Protein AF-A0A3M1IGZ8-F1 (afdb_monomer_lite)

Radius of gyration: 22.6 Å; chains: 1; bounding box: 46×27×77 Å

Foldseek 3Di:
DDDPDDDPVVVVVVVVVVPDDPDDPDVPVPPDDDDDDDDDDDDDPDQDPVNQVVVQVVVQVLQVLLQVLLCVQLVHRGHDHDDGDDDDDPVCVVVVADPQWDWAWDPDPPDTDIDTGDNVRLQCSLCSNVVHNDRDPHDDPSSNVSVNVSVVSSVVSD

Secondary structure (DSSP, 8-state):
-------HHHHHHHHHHTSS--S---TTTTSS----PPPPP-S--S--HHHHHHHHHHHHHHHHHHHHHHHHHHTS-------------GGGHHHHSPTT-EEEEE--TTS-EEEEE-HHHHHHHHHHHTT-SS--SS--HHHHHHHHHHHHHHHHH-

Sequence (158 aa):
MGDGSLSQEEIDALLMGTGDAGGGADPLAGMGGAAPASAPSGGSSGLSPSQKDVLTESFTEALQIAANAAGSVLGKTVTMSMAEVVETPAANIPSEIIAGSALIQLNMGSQPSFLVIPAELALSMAASMMGSDTPPPILDEAHASTLGELANTIVSSL

pLDDT: mean 75.45, std 16.55, range [35.91, 90.25]

Structure (mmCIF, N/CA/C/O backbone):
data_AF-A0A3M1IGZ8-F1
#
_entry.id   AF-A0A3M1IGZ8-F1
#
loop_
_atom_site.group_PDB
_atom_site.id
_atom_site.type_symbol
_atom_site.label_atom_id
_atom_site.label_alt_id
_atom_site.label_comp_id
_atom_site.label_asym_id
_atom_site.label_entity_id
_atom_site.label_seq_id
_atom_site.pdbx_PDB_ins_code
_atom_site.Cartn_x
_atom_site.Cartn_y
_atom_site.Cartn_z
_atom_site.occupancy
_atom_site.B_iso_or_equiv
_atom_site.auth_seq_id
_atom_site.auth_comp_id
_atom_site.auth_asym_id
_atom_site.auth_atom_id
_atom_site.pdbx_PDB_model_num
ATOM 1 N N . MET A 1 1 ? 13.044 9.675 59.428 1.00 50.03 1 MET A N 1
ATOM 2 C CA . MET A 1 1 ? 13.980 9.744 58.290 1.00 50.03 1 MET A CA 1
ATOM 3 C C . MET A 1 1 ? 14.504 8.332 58.109 1.00 50.03 1 MET A C 1
ATOM 5 O O . MET A 1 1 ? 15.404 7.941 58.835 1.00 50.03 1 MET A O 1
ATOM 9 N N . GLY A 1 2 ? 13.789 7.526 57.319 1.00 48.84 2 GLY A N 1
ATOM 10 C CA . GLY A 1 2 ? 14.180 6.148 57.023 1.00 48.84 2 GLY A CA 1
ATOM 11 C C . GLY A 1 2 ? 15.231 6.180 55.926 1.00 48.84 2 GLY A C 1
ATOM 12 O O . GLY A 1 2 ? 15.006 6.804 54.893 1.00 48.84 2 GLY A O 1
ATOM 13 N N . ASP A 1 3 ? 16.382 5.605 56.232 1.00 53.06 3 ASP A N 1
ATOM 14 C CA . ASP A 1 3 ? 17.568 5.507 55.393 1.00 53.06 3 ASP A CA 1
ATOM 15 C C . ASP A 1 3 ? 17.223 4.801 54.068 1.00 53.06 3 ASP A C 1
ATOM 17 O O . ASP A 1 3 ? 16.784 3.653 54.062 1.00 53.06 3 ASP A O 1
ATOM 21 N N . GLY A 1 4 ? 17.329 5.530 52.955 1.00 59.56 4 GLY A N 1
ATOM 22 C CA . GLY A 1 4 ? 17.012 5.070 51.601 1.00 59.56 4 GLY A CA 1
ATOM 23 C C . GLY A 1 4 ? 18.160 4.293 50.965 1.00 59.56 4 GLY A C 1
ATOM 24 O O . GLY A 1 4 ? 18.580 4.616 49.856 1.00 59.56 4 GLY A O 1
ATOM 25 N N . SER A 1 5 ? 18.689 3.305 51.676 1.00 59.28 5 SER A N 1
ATOM 26 C CA . SER A 1 5 ? 19.698 2.397 51.141 1.00 59.28 5 SER A CA 1
ATOM 27 C C . SER A 1 5 ? 18.990 1.266 50.399 1.00 59.28 5 SER A C 1
ATOM 29 O O . SER A 1 5 ? 18.469 0.345 51.023 1.00 59.28 5 SER A O 1
ATOM 31 N N . LEU A 1 6 ? 18.934 1.369 49.068 1.00 61.31 6 LEU A N 1
ATOM 32 C CA . LEU A 1 6 ? 18.548 0.256 48.197 1.00 61.31 6 LEU A CA 1
ATOM 33 C C . LEU A 1 6 ? 19.370 -0.981 48.577 1.00 61.31 6 LEU A C 1
ATOM 35 O O . LEU A 1 6 ? 20.587 -0.892 48.778 1.00 61.31 6 LEU A O 1
ATOM 39 N N . SER A 1 7 ? 18.695 -2.116 48.710 1.00 68.31 7 SER A N 1
ATOM 40 C CA . SER A 1 7 ? 19.341 -3.389 49.025 1.00 68.31 7 SER A CA 1
ATOM 41 C C . SER A 1 7 ? 20.245 -3.822 47.866 1.00 68.31 7 SER A C 1
ATOM 43 O O . SER A 1 7 ? 20.013 -3.475 46.709 1.00 68.31 7 SER A O 1
ATOM 45 N N . GLN A 1 8 ? 21.331 -4.540 48.162 1.00 65.38 8 GLN A N 1
ATOM 46 C CA . GLN A 1 8 ? 22.321 -4.918 47.146 1.00 65.38 8 GLN A CA 1
ATOM 47 C C . GLN A 1 8 ? 21.701 -5.791 46.042 1.00 65.38 8 GLN A C 1
ATOM 49 O O . GLN A 1 8 ? 22.107 -5.683 44.887 1.00 65.38 8 GLN A O 1
ATOM 54 N N . GLU A 1 9 ? 20.648 -6.552 46.364 1.00 67.31 9 GLU A N 1
ATOM 55 C CA . GLU A 1 9 ? 19.844 -7.270 45.373 1.00 67.31 9 GLU A CA 1
ATOM 56 C C . GLU A 1 9 ? 19.111 -6.342 44.382 1.00 67.31 9 GLU A C 1
ATOM 58 O O . GLU A 1 9 ? 18.960 -6.695 43.213 1.00 67.31 9 GLU A O 1
ATOM 63 N N . GLU A 1 10 ? 18.687 -5.143 44.798 1.00 66.00 10 GLU A N 1
ATOM 64 C CA . GLU A 1 10 ? 18.044 -4.162 43.907 1.00 66.00 10 GLU A CA 1
ATOM 65 C C . GLU A 1 10 ? 19.056 -3.493 42.966 1.00 66.00 10 GLU A C 1
ATOM 67 O O . GLU A 1 10 ? 18.735 -3.194 41.816 1.00 66.00 10 GLU A O 1
ATOM 72 N N . ILE A 1 11 ? 20.295 -3.293 43.425 1.00 65.69 11 ILE A N 1
ATOM 73 C CA . ILE A 1 11 ? 21.379 -2.739 42.600 1.00 65.69 11 ILE A CA 1
ATOM 74 C C . ILE A 1 11 ? 21.807 -3.756 41.534 1.00 65.69 11 ILE A C 1
ATOM 76 O O . ILE A 1 11 ? 21.951 -3.387 40.366 1.00 65.69 11 ILE A O 1
ATOM 80 N N . ASP A 1 12 ? 21.937 -5.033 41.904 1.00 67.69 12 ASP A N 1
ATOM 81 C CA . ASP A 1 12 ? 22.265 -6.102 40.955 1.00 67.69 12 ASP A CA 1
ATOM 82 C C . ASP A 1 12 ? 21.151 -6.309 39.917 1.00 67.69 12 ASP A C 1
ATOM 84 O O . ASP A 1 12 ? 21.441 -6.523 38.738 1.00 67.69 12 ASP A O 1
ATOM 88 N N . ALA A 1 13 ? 19.879 -6.157 40.305 1.00 68.69 13 ALA A N 1
ATOM 89 C CA . ALA A 1 13 ? 18.751 -6.224 39.374 1.00 68.69 13 ALA A CA 1
ATOM 90 C C . ALA A 1 13 ? 18.756 -5.074 38.349 1.00 68.69 13 ALA A C 1
ATOM 92 O O . ALA A 1 13 ? 18.447 -5.288 37.174 1.00 68.69 13 ALA A O 1
ATOM 93 N N . LEU A 1 14 ? 19.153 -3.864 38.758 1.00 63.19 14 LEU A N 1
ATOM 94 C CA . LEU A 1 14 ? 19.316 -2.727 37.844 1.00 63.19 14 LEU A CA 1
ATOM 95 C C . LEU A 1 14 ? 20.530 -2.897 36.916 1.00 63.19 14 LEU A C 1
ATOM 97 O O . LEU A 1 14 ? 20.475 -2.491 35.752 1.00 63.19 14 LEU A O 1
ATOM 101 N N . LEU A 1 15 ? 21.606 -3.522 37.400 1.00 59.84 15 LEU A N 1
ATOM 102 C CA . LEU A 1 15 ? 22.815 -3.764 36.611 1.00 59.84 15 LEU A CA 1
ATOM 103 C C . LEU A 1 15 ? 22.630 -4.918 35.609 1.00 59.84 15 LEU A C 1
ATOM 105 O O . LEU A 1 15 ? 23.116 -4.833 34.484 1.00 59.84 15 LEU A O 1
ATOM 109 N N . MET A 1 16 ? 21.859 -5.951 35.966 1.00 58.09 16 MET A N 1
ATOM 110 C CA . MET A 1 16 ? 21.456 -7.014 35.034 1.00 58.09 16 MET A CA 1
ATOM 111 C C . MET A 1 16 ? 20.393 -6.546 34.029 1.00 58.09 16 MET A C 1
ATOM 113 O O . MET A 1 16 ? 20.439 -6.955 32.874 1.00 58.09 16 MET A O 1
ATOM 117 N N . GLY A 1 17 ? 19.475 -5.652 34.419 1.00 51.41 17 GLY A N 1
ATOM 118 C CA . GLY A 1 17 ? 18.460 -5.089 33.514 1.00 51.41 17 GLY A CA 1
ATOM 119 C C . GLY A 1 17 ? 18.999 -4.085 32.486 1.00 51.41 17 GLY A C 1
ATOM 120 O O . GLY A 1 17 ? 18.305 -3.759 31.527 1.00 51.41 17 GLY A O 1
ATOM 121 N N . THR A 1 18 ? 20.229 -3.599 32.661 1.00 52.84 18 THR A N 1
ATOM 122 C CA . THR A 1 18 ? 20.896 -2.670 31.729 1.00 52.84 18 THR A CA 1
ATOM 123 C C . THR A 1 18 ? 22.047 -3.318 30.956 1.00 52.84 18 THR A C 1
ATOM 125 O O . THR A 1 18 ? 22.677 -2.666 30.124 1.00 52.84 18 THR A O 1
ATOM 128 N N . GLY A 1 19 ? 22.306 -4.604 31.205 1.00 50.31 19 GLY A N 1
ATOM 129 C CA . GLY A 1 19 ? 23.496 -5.313 30.755 1.00 50.31 19 GLY A CA 1
ATOM 130 C C . GLY A 1 19 ? 23.270 -6.407 29.713 1.00 50.31 19 GLY A C 1
ATOM 131 O O . GLY A 1 19 ? 23.977 -7.399 29.797 1.00 50.31 19 GLY A O 1
ATOM 132 N N . ASP A 1 20 ? 22.335 -6.273 28.761 1.00 49.06 20 ASP A N 1
ATOM 133 C CA . ASP A 1 20 ? 22.383 -7.050 27.503 1.00 49.06 20 ASP A CA 1
ATOM 134 C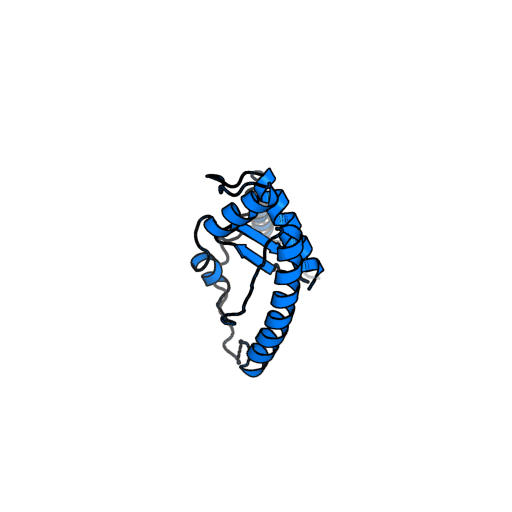 C . ASP A 1 20 ? 21.513 -6.439 26.386 1.00 49.06 20 ASP A C 1
ATOM 136 O O . ASP A 1 20 ? 20.340 -6.766 26.243 1.00 49.06 20 ASP A O 1
ATOM 140 N N . ALA A 1 21 ? 22.083 -5.520 25.601 1.00 44.44 21 ALA A N 1
ATOM 141 C CA . ALA A 1 21 ? 21.664 -5.250 24.215 1.00 44.44 21 ALA A CA 1
ATOM 142 C C . ALA A 1 21 ? 22.716 -4.380 23.501 1.00 44.44 21 ALA A C 1
ATOM 144 O O . ALA A 1 21 ? 22.429 -3.326 22.932 1.00 44.44 21 ALA A O 1
ATOM 145 N N . GLY A 1 22 ? 23.980 -4.801 23.570 1.00 38.31 22 GLY A N 1
ATOM 146 C CA . GLY A 1 22 ? 25.027 -4.290 22.698 1.00 38.31 22 GLY A CA 1
ATOM 147 C C . GLY A 1 22 ? 25.127 -5.148 21.439 1.00 38.31 22 GLY A C 1
ATOM 148 O O . GLY A 1 22 ? 25.705 -6.224 21.494 1.00 38.31 22 GLY A O 1
ATOM 149 N N . GLY A 1 23 ? 24.647 -4.625 20.306 1.00 37.88 23 GLY A N 1
ATOM 150 C CA . GLY A 1 23 ? 25.117 -5.014 18.971 1.00 37.88 23 GLY A CA 1
ATOM 151 C C . GLY A 1 23 ? 24.166 -5.873 18.132 1.00 37.88 23 GLY A C 1
ATOM 152 O O . GLY A 1 23 ? 24.047 -7.071 18.343 1.00 37.88 23 GLY A O 1
ATOM 153 N N . GLY A 1 24 ? 23.589 -5.256 17.096 1.00 35.91 24 GLY A N 1
ATOM 154 C CA . GLY A 1 24 ? 22.877 -5.939 16.012 1.00 35.91 24 GLY A CA 1
ATOM 155 C C . GLY A 1 24 ? 21.591 -5.212 15.641 1.00 35.91 24 GLY A C 1
ATOM 156 O O . GLY A 1 24 ? 20.550 -5.443 16.244 1.00 35.91 24 GLY A O 1
ATOM 157 N N . ALA A 1 25 ? 21.667 -4.290 14.682 1.00 46.72 25 ALA A N 1
ATOM 158 C CA . ALA A 1 25 ? 20.499 -3.606 14.146 1.00 46.72 25 ALA A CA 1
ATOM 159 C C . ALA A 1 25 ? 19.684 -4.569 13.266 1.00 46.72 25 ALA A C 1
ATOM 161 O O . ALA A 1 25 ? 19.919 -4.659 12.066 1.00 46.72 25 ALA A O 1
ATOM 162 N N . AS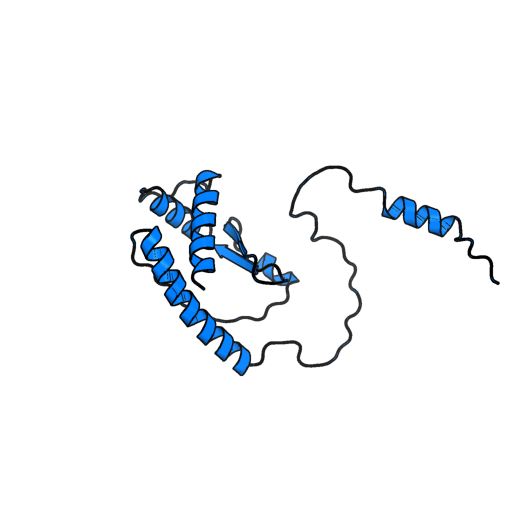P A 1 26 ? 18.724 -5.256 13.882 1.00 42.69 26 ASP A N 1
ATOM 163 C CA . ASP A 1 26 ? 17.620 -5.947 13.216 1.00 42.69 26 ASP A CA 1
ATOM 164 C C . ASP A 1 26 ? 16.305 -5.274 13.656 1.00 42.69 26 ASP A C 1
ATOM 166 O O . ASP A 1 26 ? 15.908 -5.401 14.818 1.00 42.69 26 ASP A O 1
ATOM 170 N N . PRO A 1 27 ? 15.597 -4.541 12.775 1.00 44.16 27 PRO A N 1
ATOM 171 C CA . PRO A 1 27 ? 14.405 -3.769 13.146 1.00 44.16 27 PRO A CA 1
ATOM 172 C C . PRO A 1 27 ? 13.180 -4.633 13.514 1.00 44.16 27 PRO A C 1
ATOM 174 O O . PRO A 1 27 ? 12.130 -4.091 13.848 1.00 44.16 27 PRO A O 1
ATOM 177 N N . LEU A 1 28 ? 13.301 -5.965 13.480 1.00 47.38 28 LEU A N 1
ATOM 178 C CA . LEU A 1 28 ? 12.222 -6.917 13.768 1.00 47.38 28 LEU A CA 1
ATOM 179 C C . LEU A 1 28 ? 12.338 -7.608 15.141 1.00 47.38 28 LEU A C 1
ATOM 181 O O . LEU A 1 28 ? 11.413 -8.305 15.557 1.00 47.38 28 LEU A O 1
ATOM 185 N N . ALA A 1 29 ? 13.442 -7.414 15.870 1.00 46.12 29 ALA A N 1
ATOM 186 C CA . ALA A 1 29 ? 13.705 -8.100 17.141 1.00 46.12 29 ALA A CA 1
ATOM 187 C C . ALA A 1 29 ? 12.964 -7.500 18.360 1.00 46.12 29 ALA A C 1
ATOM 189 O O . ALA A 1 29 ? 13.017 -8.058 19.452 1.00 46.12 29 ALA A O 1
ATOM 190 N N . GLY A 1 30 ? 12.237 -6.390 18.193 1.00 40.66 30 GLY A N 1
ATOM 191 C CA . GLY A 1 30 ? 11.493 -5.721 19.272 1.00 40.66 30 GLY A CA 1
ATOM 192 C C . GLY A 1 30 ? 10.119 -6.320 19.608 1.00 40.66 30 GLY A C 1
ATOM 193 O O . GLY A 1 30 ? 9.433 -5.794 20.480 1.00 40.66 30 GLY A O 1
ATOM 194 N N . MET A 1 31 ? 9.688 -7.393 18.932 1.00 46.12 31 MET A N 1
ATOM 195 C CA . MET A 1 31 ? 8.329 -7.948 19.053 1.00 46.12 31 MET A CA 1
ATOM 196 C C . MET A 1 31 ? 8.287 -9.327 19.733 1.00 46.12 31 MET A C 1
ATOM 198 O O . MET A 1 31 ? 7.536 -10.212 19.331 1.00 46.12 31 MET A O 1
ATOM 202 N N . GLY A 1 32 ? 9.100 -9.536 20.769 1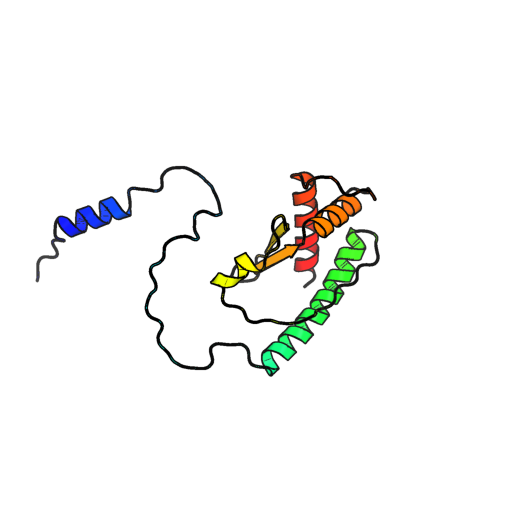.00 46.50 32 GLY A N 1
ATOM 203 C CA . GLY A 1 32 ? 9.121 -10.799 21.505 1.00 46.50 32 GLY A CA 1
ATOM 204 C C . GLY A 1 32 ? 9.493 -10.614 22.967 1.00 46.50 32 GLY A C 1
ATOM 205 O O . GLY A 1 32 ? 10.670 -10.532 23.290 1.00 46.50 32 GLY A O 1
ATOM 206 N N . GLY A 1 33 ? 8.491 -10.605 23.851 1.00 45.50 33 GLY A N 1
ATOM 207 C CA . GLY A 1 33 ? 8.714 -10.805 25.287 1.00 45.50 33 GLY A CA 1
ATOM 208 C C . GLY A 1 33 ? 8.104 -9.760 26.217 1.00 45.50 33 GLY A C 1
ATOM 209 O O . GLY A 1 33 ? 8.806 -9.214 27.057 1.00 45.50 33 GLY A O 1
ATOM 210 N N . ALA A 1 34 ? 6.793 -9.526 26.137 1.00 43.09 34 ALA A N 1
ATOM 211 C CA . ALA A 1 34 ? 6.043 -8.982 27.268 1.00 43.09 34 ALA A CA 1
ATOM 212 C C . ALA A 1 34 ? 5.097 -10.072 27.788 1.00 43.09 34 ALA A C 1
ATOM 214 O O . ALA A 1 34 ? 4.225 -10.551 27.064 1.00 43.09 34 ALA A O 1
ATOM 215 N N . ALA A 1 35 ? 5.313 -10.503 29.032 1.00 40.72 35 ALA A N 1
ATOM 216 C CA . ALA A 1 35 ? 4.421 -11.411 29.747 1.00 40.72 35 ALA A CA 1
ATOM 217 C C . ALA A 1 35 ? 2.980 -10.850 29.775 1.00 40.72 35 ALA A C 1
ATOM 219 O O . ALA A 1 35 ? 2.813 -9.628 29.814 1.00 40.72 35 ALA A O 1
ATOM 220 N N . PRO A 1 36 ? 1.932 -11.699 29.771 1.00 40.72 36 PRO A N 1
ATOM 221 C CA . PRO A 1 36 ? 0.553 -11.232 29.697 1.00 40.72 36 PRO A CA 1
ATOM 222 C C . PRO A 1 36 ? 0.184 -10.493 30.988 1.00 40.72 36 PRO A C 1
ATOM 224 O O . PRO A 1 36 ? -0.059 -11.106 32.026 1.00 40.72 36 PRO A O 1
ATOM 227 N N . ALA A 1 37 ? 0.145 -9.163 30.931 1.00 42.12 37 ALA A N 1
ATOM 228 C CA . ALA A 1 37 ? -0.471 -8.355 31.970 1.00 42.12 37 ALA A CA 1
ATOM 229 C C . ALA A 1 37 ? -1.993 -8.542 31.882 1.00 42.12 37 ALA A C 1
ATOM 231 O O . ALA A 1 37 ? -2.610 -8.258 30.855 1.00 42.12 37 ALA A O 1
ATOM 232 N N . SER A 1 38 ? -2.584 -9.066 32.955 1.00 43.03 38 SER A N 1
ATOM 233 C CA . SER A 1 38 ? -4.021 -9.294 33.111 1.00 43.03 38 SER A CA 1
ATOM 234 C C . SER A 1 38 ? -4.843 -8.061 32.717 1.00 43.03 38 SER A C 1
ATOM 236 O O . SER A 1 38 ? -4.714 -6.996 33.319 1.00 43.03 38 SER A O 1
ATOM 238 N N . ALA A 1 39 ? -5.704 -8.223 31.713 1.00 40.75 39 ALA A N 1
ATOM 239 C CA . ALA A 1 39 ? -6.598 -7.186 31.214 1.00 40.75 39 ALA A CA 1
ATOM 240 C C . ALA A 1 39 ? -7.697 -6.834 32.240 1.00 40.75 39 ALA A C 1
ATOM 242 O O . ALA A 1 39 ? -8.325 -7.747 32.787 1.00 40.75 39 ALA A O 1
ATOM 243 N N . PRO A 1 40 ? -8.016 -5.546 32.467 1.00 44.19 40 PRO A N 1
ATOM 244 C CA . PRO A 1 40 ? -9.272 -5.179 33.098 1.00 44.19 40 PRO A CA 1
ATOM 245 C C . PRO A 1 40 ? -10.410 -5.333 32.080 1.00 44.19 40 PRO A C 1
ATOM 247 O O . PRO A 1 40 ? -10.455 -4.677 31.042 1.00 44.19 40 PRO A O 1
ATOM 250 N N . SER A 1 41 ? -11.347 -6.225 32.388 1.00 58.19 41 SER A N 1
ATOM 251 C CA . SER A 1 41 ? -12.617 -6.374 31.684 1.00 58.19 41 SER A CA 1
ATOM 252 C C . SER A 1 41 ? -13.510 -5.149 31.919 1.00 58.19 41 SER A C 1
ATOM 254 O O . SER A 1 41 ? -13.948 -4.926 33.050 1.00 58.19 41 SER A O 1
ATOM 256 N N . GLY A 1 42 ? -13.831 -4.391 30.865 1.00 38.34 42 GLY A N 1
ATOM 257 C CA . GLY A 1 42 ? -14.855 -3.344 30.929 1.00 38.34 42 GLY A CA 1
ATOM 258 C C . GLY A 1 42 ? -14.967 -2.469 29.676 1.00 38.34 42 GLY A C 1
ATOM 259 O O . GLY A 1 42 ? -14.166 -1.564 29.497 1.00 38.34 42 GLY A O 1
ATOM 260 N N . GLY A 1 43 ? -16.023 -2.686 28.880 1.00 42.53 43 GLY A N 1
ATOM 261 C CA . GLY A 1 43 ? -16.617 -1.670 27.996 1.00 42.53 43 GLY A CA 1
ATOM 262 C C . GLY A 1 43 ? -16.087 -1.596 26.556 1.00 42.53 43 GLY A C 1
ATOM 263 O O . GLY A 1 43 ? -14.999 -1.096 26.324 1.00 42.53 43 GLY A O 1
ATOM 264 N N . SER A 1 44 ? -16.898 -2.062 25.597 1.00 56.66 44 SER A N 1
ATOM 265 C CA . SER A 1 44 ? -16.952 -1.643 24.176 1.00 56.66 44 SER A CA 1
ATOM 266 C C . SER A 1 44 ? -15.660 -1.144 23.498 1.00 56.66 44 SER A C 1
ATOM 268 O O . SER A 1 44 ? -15.657 -0.074 22.891 1.00 56.66 44 SER A O 1
ATOM 270 N N . SER A 1 45 ? -14.565 -1.895 23.573 1.00 63.84 45 SER A N 1
ATOM 271 C CA . SER A 1 45 ? -13.293 -1.496 22.960 1.00 63.84 45 SER A CA 1
ATOM 272 C C . SER A 1 45 ? -13.269 -1.846 21.470 1.00 63.84 45 SER A C 1
ATOM 274 O O . SER A 1 45 ? -12.497 -2.711 21.074 1.00 63.84 45 SER A O 1
ATOM 276 N N . GLY A 1 46 ? -14.143 -1.218 20.680 1.00 71.31 46 GLY A N 1
ATOM 277 C CA . GLY A 1 46 ? -14.090 -1.301 19.224 1.00 71.31 46 GLY A CA 1
ATOM 278 C C . GLY A 1 46 ? -14.895 -0.231 18.497 1.00 71.31 46 GLY A C 1
ATOM 279 O O . GLY A 1 46 ? -15.730 0.450 19.099 1.00 71.31 46 GLY A O 1
ATOM 280 N N . LEU A 1 47 ? -14.610 -0.057 17.206 1.00 81.56 47 LEU A N 1
ATOM 281 C CA . LEU A 1 47 ? -15.233 0.958 16.354 1.00 81.56 47 LEU A CA 1
ATOM 282 C C . LEU A 1 47 ? -16.737 0.687 16.219 1.00 81.56 47 LEU A C 1
ATOM 284 O O . LEU A 1 47 ? -17.153 -0.409 15.826 1.00 81.56 47 LEU A O 1
ATOM 288 N N . SER A 1 48 ? -17.567 1.697 16.493 1.00 88.69 48 SER A N 1
ATOM 289 C CA . SER A 1 48 ? -19.010 1.605 16.258 1.00 88.69 48 SER A CA 1
ATOM 290 C C . SER A 1 48 ? -19.316 1.493 14.755 1.00 88.69 48 SER A C 1
ATOM 292 O O . SER A 1 48 ? -18.524 1.962 13.937 1.00 88.69 48 SER A O 1
ATOM 294 N N . PRO A 1 49 ? -20.478 0.941 14.351 1.00 86.81 49 PRO A N 1
ATOM 295 C CA . PRO A 1 49 ? -20.860 0.877 12.936 1.00 86.81 49 PRO A CA 1
ATOM 296 C C . PRO A 1 49 ? -20.802 2.247 12.252 1.00 86.81 49 PRO A C 1
ATOM 298 O O . PRO A 1 49 ? -20.172 2.392 11.216 1.00 86.81 49 PRO A O 1
ATOM 301 N N . SER A 1 50 ? -21.320 3.283 12.917 1.00 87.94 50 SER A N 1
ATOM 302 C CA . SER A 1 50 ? -21.251 4.663 12.428 1.00 87.94 50 SER A CA 1
ATOM 303 C C . SER A 1 50 ? -19.822 5.194 12.274 1.00 87.94 50 SER A C 1
ATOM 305 O O . SER A 1 50 ? -19.558 5.971 11.365 1.00 87.94 50 SER A O 1
ATOM 307 N N . GLN A 1 51 ? -18.885 4.795 13.140 1.00 88.62 51 GLN A N 1
ATOM 308 C CA . GLN A 1 51 ? -17.475 5.166 12.993 1.00 88.62 51 GLN A CA 1
ATOM 309 C C . GLN A 1 51 ? -16.840 4.446 11.805 1.00 88.62 51 GLN A C 1
ATOM 311 O O . GLN A 1 51 ? -16.070 5.060 11.073 1.00 88.62 51 GLN A O 1
ATOM 316 N N . LYS A 1 52 ? -17.181 3.172 11.583 1.00 87.75 52 LYS A N 1
ATOM 317 C CA . LYS A 1 52 ? -16.730 2.425 10.402 1.00 87.75 52 LYS A CA 1
ATOM 318 C C . LYS A 1 52 ? -17.276 3.029 9.111 1.00 87.75 52 LYS A C 1
ATOM 320 O O . LYS A 1 52 ? -16.521 3.120 8.150 1.00 87.75 52 LYS A O 1
ATOM 325 N N . ASP A 1 53 ? -18.523 3.493 9.106 1.00 88.25 53 ASP A N 1
ATOM 326 C CA . ASP A 1 53 ? -19.127 4.162 7.948 1.00 88.25 53 ASP A CA 1
ATOM 327 C C . ASP A 1 53 ? -18.386 5.466 7.618 1.00 88.25 53 ASP A C 1
ATOM 329 O O . ASP A 1 53 ? -17.944 5.651 6.487 1.00 88.25 53 ASP A O 1
ATOM 333 N N . VAL A 1 54 ? -18.150 6.319 8.623 1.00 89.56 54 VAL A N 1
ATOM 334 C CA . VAL A 1 54 ? -17.391 7.573 8.451 1.00 89.56 54 VAL A CA 1
ATOM 335 C C . VAL A 1 54 ? -15.960 7.303 7.982 1.00 89.56 54 VAL A C 1
ATOM 337 O O . VAL A 1 54 ? -15.459 7.998 7.098 1.00 89.56 54 VAL A O 1
ATOM 340 N N . LEU A 1 55 ? -15.293 6.290 8.545 1.00 86.94 55 LEU A N 1
ATOM 341 C CA . LEU A 1 55 ? -13.960 5.883 8.096 1.00 86.94 55 LEU A CA 1
ATOM 342 C C . LEU A 1 55 ? -13.994 5.393 6.650 1.00 86.94 55 LEU A C 1
ATOM 344 O O . LEU A 1 55 ? -13.141 5.787 5.866 1.00 86.94 55 LEU A O 1
ATOM 348 N N . THR A 1 56 ? -14.982 4.580 6.284 1.00 87.94 56 THR A N 1
ATOM 349 C CA . THR A 1 56 ? -15.120 4.042 4.926 1.00 87.94 56 THR A CA 1
ATOM 350 C C . THR A 1 56 ? -15.344 5.158 3.912 1.00 87.94 56 THR A C 1
ATOM 352 O O . THR A 1 56 ? -14.691 5.161 2.871 1.00 87.94 56 THR A O 1
ATOM 355 N N . GLU A 1 57 ? -16.211 6.126 4.214 1.00 88.75 57 GLU A N 1
ATOM 356 C CA . GLU A 1 57 ? -16.456 7.293 3.358 1.00 88.75 57 GLU A CA 1
ATOM 357 C C . GLU A 1 57 ? -15.184 8.139 3.204 1.00 88.75 57 GLU A C 1
ATOM 359 O O . GLU A 1 57 ? -14.718 8.347 2.083 1.00 88.75 57 GLU A O 1
ATOM 364 N N . SER A 1 58 ? -14.544 8.496 4.323 1.00 87.12 58 SER A N 1
ATOM 365 C CA . SER A 1 58 ? -13.305 9.291 4.329 1.00 87.12 58 SER A CA 1
ATOM 366 C C . SER A 1 58 ? -12.177 8.601 3.555 1.00 87.12 58 SER A C 1
ATOM 368 O O . SER A 1 58 ? -11.479 9.223 2.755 1.00 87.12 58 SER A O 1
ATOM 370 N N . PHE A 1 59 ? -12.002 7.292 3.755 1.00 86.56 59 PHE A N 1
ATOM 371 C CA . PHE A 1 59 ? -10.994 6.526 3.033 1.00 86.56 59 PHE A CA 1
ATOM 372 C C . PHE A 1 59 ? -11.345 6.338 1.558 1.00 86.56 59 PHE A C 1
ATOM 374 O O . PHE A 1 59 ? -10.439 6.278 0.736 1.00 86.56 59 PHE A O 1
ATOM 381 N N . THR A 1 60 ? -12.622 6.233 1.194 1.00 88.25 60 THR A N 1
ATOM 382 C CA . THR A 1 60 ? -13.022 6.103 -0.215 1.00 88.25 60 THR A CA 1
ATOM 383 C C . THR A 1 60 ? -12.674 7.369 -0.993 1.00 88.25 60 THR A C 1
ATOM 385 O O . THR A 1 60 ? -12.110 7.280 -2.085 1.00 88.25 60 THR A O 1
ATOM 388 N N . GLU A 1 61 ? -12.931 8.544 -0.415 1.00 87.94 61 GLU A N 1
ATOM 389 C CA . GLU A 1 61 ? -12.508 9.823 -0.996 1.00 87.94 61 GLU A CA 1
ATOM 390 C C . GLU A 1 61 ? -10.980 9.914 -1.099 1.00 87.94 61 GLU A C 1
ATOM 392 O O . GLU A 1 61 ? -10.446 10.213 -2.172 1.00 87.94 61 GLU A O 1
ATOM 397 N N . ALA A 1 62 ? -10.275 9.563 -0.020 1.00 85.62 62 ALA A N 1
ATOM 398 C CA . ALA A 1 62 ? -8.818 9.508 0.008 1.00 85.62 62 ALA A CA 1
ATOM 399 C C . ALA A 1 62 ? -8.258 8.582 -1.089 1.00 85.62 62 ALA A C 1
ATOM 401 O O . ALA A 1 62 ? -7.379 8.973 -1.855 1.00 85.62 62 ALA A O 1
ATOM 402 N N . LEU A 1 63 ? -8.806 7.375 -1.242 1.00 87.50 63 LEU A N 1
ATOM 403 C CA . LEU A 1 63 ? -8.379 6.418 -2.265 1.00 87.50 63 LEU A CA 1
ATOM 404 C C . LEU A 1 63 ? -8.604 6.936 -3.687 1.00 87.50 63 LEU A C 1
ATOM 406 O O . LEU A 1 63 ? -7.791 6.655 -4.567 1.00 87.50 63 LEU A O 1
ATOM 410 N N . GLN A 1 64 ? -9.660 7.711 -3.932 1.00 89.25 64 GLN A N 1
ATOM 411 C CA . GLN A 1 64 ? -9.884 8.311 -5.245 1.00 89.25 64 GLN A CA 1
ATOM 412 C C . GLN A 1 64 ? -8.808 9.356 -5.579 1.00 89.25 64 GLN A C 1
ATOM 414 O O . GLN A 1 64 ? -8.344 9.424 -6.722 1.00 89.25 64 GLN A O 1
ATOM 419 N N . ILE A 1 65 ? -8.385 10.145 -4.588 1.00 88.62 65 ILE A N 1
ATOM 420 C CA . ILE A 1 65 ? -7.290 11.113 -4.734 1.00 88.62 65 ILE A CA 1
ATOM 421 C C . ILE A 1 65 ? -5.957 10.376 -4.932 1.00 88.62 65 ILE A C 1
ATOM 423 O O . ILE A 1 65 ? -5.235 10.657 -5.893 1.00 88.62 65 ILE A O 1
ATOM 427 N N . ALA A 1 66 ? -5.688 9.363 -4.105 1.00 86.38 66 ALA A N 1
ATOM 428 C CA . ALA A 1 66 ? -4.524 8.488 -4.211 1.00 86.38 66 ALA A CA 1
ATOM 429 C C . ALA A 1 66 ? -4.419 7.814 -5.586 1.00 86.38 66 ALA A C 1
ATOM 431 O O . ALA A 1 66 ? -3.340 7.777 -6.177 1.00 86.38 66 ALA A O 1
ATOM 432 N N . ALA A 1 67 ? -5.532 7.312 -6.127 1.00 87.00 67 ALA A N 1
ATOM 433 C CA . ALA A 1 67 ? -5.581 6.679 -7.440 1.00 87.00 67 ALA A CA 1
ATOM 434 C C . ALA A 1 67 ? -5.221 7.662 -8.562 1.00 87.00 67 ALA A C 1
ATOM 436 O O . ALA A 1 67 ? -4.473 7.308 -9.474 1.00 87.00 67 ALA A O 1
ATOM 437 N N . ASN A 1 68 ? -5.689 8.910 -8.478 1.00 88.00 68 ASN A N 1
ATOM 438 C CA . ASN A 1 68 ? -5.336 9.953 -9.442 1.00 88.00 68 ASN A CA 1
ATOM 439 C C . ASN A 1 68 ? -3.843 10.310 -9.365 1.00 88.00 68 ASN A C 1
ATOM 441 O O . ASN A 1 68 ? -3.178 10.397 -10.401 1.00 88.00 68 ASN A O 1
ATOM 445 N N . ALA A 1 69 ? -3.303 10.469 -8.152 1.00 85.44 69 ALA A N 1
ATOM 446 C CA . ALA A 1 69 ? -1.881 10.730 -7.935 1.00 85.44 69 ALA A CA 1
ATOM 447 C C . ALA A 1 69 ? -1.013 9.575 -8.462 1.00 85.44 69 ALA A C 1
ATOM 449 O O . ALA A 1 69 ? -0.091 9.792 -9.250 1.00 85.44 69 ALA A O 1
ATOM 450 N N . ALA A 1 70 ? -1.363 8.336 -8.110 1.00 84.19 70 ALA A N 1
ATOM 451 C CA . ALA A 1 70 ? -0.677 7.142 -8.584 1.00 84.19 70 ALA A CA 1
ATOM 452 C C . ALA A 1 70 ? -0.751 7.007 -10.108 1.00 84.19 70 ALA A C 1
ATOM 454 O O . ALA A 1 70 ? 0.254 6.697 -10.744 1.00 84.19 70 ALA A O 1
ATOM 455 N N . GLY A 1 71 ? -1.909 7.286 -10.709 1.00 85.81 71 GLY A N 1
ATOM 456 C CA . GLY A 1 71 ? -2.074 7.242 -12.157 1.00 85.81 71 GLY A CA 1
ATOM 457 C C . GLY A 1 71 ? -1.218 8.273 -12.891 1.00 85.81 71 GLY A C 1
ATOM 458 O O . GLY A 1 71 ? -0.635 7.959 -13.930 1.00 85.81 71 GLY A O 1
ATOM 459 N N . SER A 1 72 ? -1.062 9.470 -12.317 1.00 85.12 72 SER A N 1
ATOM 460 C CA . SER A 1 72 ? -0.160 10.495 -12.850 1.00 85.12 72 SER A CA 1
ATOM 461 C C . SER A 1 72 ? 1.308 10.066 -12.804 1.00 85.12 72 SER A C 1
ATOM 463 O O . SER A 1 72 ? 2.049 10.373 -13.735 1.00 85.12 72 SER A O 1
ATOM 465 N N . VAL A 1 73 ? 1.736 9.378 -11.741 1.00 83.31 73 VAL A N 1
ATOM 466 C CA . VAL A 1 73 ? 3.126 8.910 -11.586 1.00 83.31 73 VAL A CA 1
ATOM 467 C C . VAL A 1 73 ? 3.403 7.688 -12.464 1.00 83.31 73 VAL A C 1
ATOM 469 O O . VAL A 1 73 ? 4.457 7.593 -13.084 1.00 83.31 73 VAL A O 1
ATOM 472 N N . LEU A 1 74 ? 2.450 6.759 -12.551 1.00 81.81 74 LEU A N 1
ATOM 473 C CA . LEU A 1 74 ? 2.598 5.502 -13.289 1.00 81.81 74 LEU A CA 1
ATOM 474 C C . LEU A 1 74 ? 2.313 5.638 -14.792 1.00 81.81 74 LEU A C 1
ATOM 476 O O . LEU A 1 74 ? 2.562 4.694 -15.541 1.00 81.81 74 LEU A O 1
ATOM 480 N N . GLY A 1 75 ? 1.744 6.766 -15.233 1.00 83.06 75 GLY A N 1
ATOM 481 C CA . GLY A 1 75 ? 1.304 6.966 -16.617 1.00 83.06 75 GLY A CA 1
ATOM 482 C C . GLY A 1 75 ? 0.172 6.020 -17.041 1.00 83.06 75 GLY A C 1
ATOM 483 O O . GLY A 1 75 ? 0.001 5.752 -18.230 1.00 83.06 75 GLY A O 1
ATOM 484 N N . LYS A 1 76 ? -0.581 5.478 -16.076 1.00 83.06 76 LYS A N 1
ATOM 485 C CA . LYS A 1 76 ? -1.630 4.465 -16.272 1.00 83.06 76 LYS A CA 1
ATOM 486 C C . LYS A 1 76 ? -2.901 4.874 -15.540 1.00 83.06 76 LYS A C 1
ATOM 488 O O . LYS A 1 76 ? -2.859 5.590 -14.546 1.00 83.06 76 LYS A O 1
ATOM 493 N N . THR A 1 77 ? -4.049 4.389 -16.002 1.00 85.69 77 THR A N 1
ATOM 494 C CA . THR A 1 77 ? -5.289 4.517 -15.230 1.00 85.69 77 THR A CA 1
ATOM 495 C C . THR A 1 77 ? -5.227 3.565 -14.040 1.00 85.69 77 THR A C 1
ATOM 497 O O . THR A 1 77 ? -5.161 2.352 -14.223 1.00 85.69 77 THR A O 1
ATOM 500 N N . VAL A 1 78 ? -5.241 4.122 -12.830 1.00 85.56 78 VAL A N 1
ATOM 501 C CA . VAL A 1 78 ? -5.266 3.367 -11.574 1.00 85.56 78 VAL A CA 1
ATOM 502 C C . VAL A 1 78 ? -6.650 3.502 -10.959 1.00 85.56 78 VAL A C 1
ATOM 504 O O . VAL A 1 78 ? -7.238 4.581 -10.956 1.00 85.56 78 VAL A O 1
ATOM 507 N N . THR A 1 79 ? -7.179 2.402 -10.437 1.00 86.44 79 THR A N 1
ATOM 508 C CA . THR A 1 79 ? -8.432 2.389 -9.682 1.00 86.44 79 THR A CA 1
ATOM 509 C C . THR A 1 79 ? -8.149 1.792 -8.316 1.00 86.44 79 THR A C 1
ATOM 511 O O . THR A 1 79 ? -7.567 0.715 -8.221 1.00 86.44 79 THR A O 1
ATOM 514 N N . MET A 1 80 ? -8.545 2.506 -7.267 1.00 85.69 80 MET A N 1
ATOM 515 C CA . MET A 1 80 ? -8.480 2.037 -5.890 1.00 85.69 80 MET A CA 1
ATOM 516 C C . MET A 1 80 ? -9.892 2.079 -5.317 1.00 85.69 80 MET A C 1
ATOM 518 O O . MET A 1 80 ? -10.620 3.045 -5.532 1.00 85.69 80 MET A O 1
ATOM 522 N N . SER A 1 81 ? -10.287 1.028 -4.611 1.00 84.62 81 SER A N 1
ATOM 523 C CA . SER A 1 81 ? -11.605 0.924 -3.989 1.00 84.62 81 SER A CA 1
ATOM 524 C C . SER A 1 81 ? -11.462 0.316 -2.605 1.00 84.62 81 SER A C 1
ATOM 526 O O . SER A 1 81 ? -10.742 -0.671 -2.446 1.00 84.62 81 SER A O 1
ATOM 528 N N . MET A 1 82 ? -12.163 0.879 -1.624 1.00 81.25 82 MET A N 1
ATOM 529 C CA . MET A 1 82 ? -12.209 0.311 -0.282 1.00 81.25 82 MET A CA 1
ATOM 530 C C . MET A 1 82 ? -13.179 -0.873 -0.262 1.00 81.25 82 MET A C 1
ATOM 532 O O . MET A 1 82 ? -14.326 -0.731 -0.681 1.00 81.25 82 MET A O 1
ATOM 536 N N . ALA A 1 83 ? -12.718 -2.033 0.206 1.00 77.25 83 ALA A N 1
ATOM 537 C CA . ALA A 1 83 ? -13.557 -3.226 0.326 1.00 77.25 83 ALA A CA 1
ATOM 538 C C . ALA A 1 83 ? -14.254 -3.291 1.693 1.00 77.25 83 ALA A C 1
ATOM 540 O O . ALA A 1 83 ? -15.466 -3.478 1.757 1.00 77.25 83 ALA A O 1
ATOM 541 N N . GLU A 1 84 ? -13.497 -3.118 2.778 1.00 83.25 84 GLU A N 1
ATOM 542 C CA . GLU A 1 84 ? -14.007 -3.203 4.146 1.00 83.25 84 GLU A CA 1
ATOM 543 C C . GLU A 1 84 ? -13.061 -2.545 5.159 1.00 83.25 84 GLU A C 1
ATOM 545 O O . GLU A 1 84 ? -11.857 -2.438 4.930 1.00 83.25 84 GLU A O 1
ATOM 550 N N . VAL A 1 85 ? -13.617 -2.140 6.306 1.00 85.31 85 VAL A N 1
ATOM 551 C CA . VAL A 1 85 ? -12.860 -1.721 7.494 1.00 85.31 85 VAL A CA 1
ATOM 552 C C . VAL A 1 85 ? -13.029 -2.788 8.571 1.00 85.31 85 VAL A C 1
ATOM 554 O O . VAL A 1 85 ? -14.101 -2.933 9.173 1.00 85.31 85 VAL A O 1
ATOM 557 N N . VAL A 1 86 ? -11.954 -3.530 8.825 1.00 86.62 86 VAL A N 1
ATOM 558 C CA . VAL A 1 86 ? -11.923 -4.618 9.807 1.00 86.62 86 VAL A CA 1
ATOM 559 C C . VAL A 1 86 ? -11.178 -4.163 11.052 1.00 86.62 86 VAL A C 1
ATOM 561 O O . VAL A 1 86 ? -10.153 -3.492 10.983 1.00 86.62 86 VAL A O 1
ATOM 564 N N . GLU A 1 87 ? -11.720 -4.527 12.209 1.00 87.88 87 GLU A N 1
ATOM 565 C CA . GLU A 1 87 ? -11.046 -4.329 13.482 1.00 87.88 87 GLU A CA 1
ATOM 566 C C . GLU A 1 87 ? -10.431 -5.655 13.919 1.00 87.88 87 GLU A C 1
ATOM 568 O O . GLU A 1 87 ? -11.149 -6.626 14.162 1.00 87.88 87 GLU A O 1
ATOM 573 N N . THR A 1 88 ? -9.105 -5.671 14.019 1.00 88.69 88 THR A N 1
ATOM 574 C CA . THR A 1 88 ? -8.320 -6.862 14.336 1.00 88.69 88 THR A CA 1
ATOM 575 C C . THR A 1 88 ? -7.357 -6.548 15.489 1.00 88.69 88 THR A C 1
ATOM 577 O O . THR A 1 88 ? -6.746 -5.476 15.503 1.00 88.69 88 THR A O 1
ATOM 580 N N . PRO A 1 89 ? -7.174 -7.463 16.463 1.00 88.38 89 PRO A N 1
ATOM 581 C CA . PRO A 1 89 ? -6.143 -7.318 17.487 1.00 88.38 89 PRO A CA 1
ATOM 582 C C . PRO A 1 89 ? -4.751 -7.176 16.866 1.00 88.38 89 PRO A C 1
ATOM 584 O O . PRO A 1 89 ? -4.387 -7.951 15.986 1.00 88.38 89 PRO A O 1
ATOM 587 N N . ALA A 1 90 ? -3.927 -6.261 17.382 1.00 84.88 90 ALA A N 1
ATOM 588 C CA . ALA A 1 90 ? -2.591 -5.995 16.835 1.00 84.88 90 ALA A CA 1
ATOM 589 C C . ALA A 1 90 ? -1.708 -7.254 16.702 1.00 84.88 90 ALA A C 1
ATOM 591 O O . ALA A 1 90 ? -0.943 -7.376 15.751 1.00 84.88 90 ALA A O 1
ATOM 592 N N . ALA A 1 91 ? -1.863 -8.222 17.612 1.00 88.38 91 ALA A N 1
ATOM 593 C CA . ALA A 1 91 ? -1.141 -9.495 17.581 1.00 88.38 91 ALA A CA 1
ATOM 594 C C . ALA A 1 91 ? -1.458 -10.372 16.352 1.00 88.38 91 ALA A C 1
ATOM 596 O O . ALA A 1 91 ? -0.651 -11.227 15.995 1.00 88.38 91 ALA A O 1
ATOM 597 N N . ASN A 1 92 ? -2.604 -10.160 15.701 1.00 89.81 92 ASN A N 1
ATOM 598 C CA . ASN A 1 92 ? -3.045 -10.944 14.548 1.00 89.81 92 ASN A CA 1
ATOM 599 C C . ASN A 1 92 ? -2.621 -10.312 13.211 1.00 89.81 92 ASN A C 1
ATOM 601 O O . ASN A 1 92 ? -2.512 -11.030 12.220 1.00 89.81 92 ASN A O 1
ATOM 605 N N . ILE A 1 93 ? -2.309 -9.010 13.176 1.00 88.44 93 ILE A N 1
ATOM 606 C CA . ILE A 1 93 ? -1.907 -8.294 11.949 1.00 88.44 93 ILE A CA 1
ATOM 607 C C . ILE A 1 93 ? -0.733 -8.983 11.225 1.00 88.44 93 ILE A C 1
ATOM 609 O O . ILE A 1 93 ? -0.832 -9.181 10.015 1.00 88.44 93 ILE A O 1
ATOM 613 N N . PRO A 1 94 ? 0.347 -9.435 11.902 1.00 88.06 94 PRO A N 1
ATOM 614 C CA . PRO A 1 94 ? 1.451 -10.112 11.219 1.00 88.06 94 PRO A CA 1
ATOM 615 C C . PRO A 1 94 ? 1.034 -11.385 10.476 1.00 88.06 94 PRO A C 1
ATOM 617 O O . PRO A 1 94 ? 1.656 -11.735 9.480 1.00 88.06 94 PRO A O 1
ATOM 620 N N . SER A 1 95 ? -0.015 -12.073 10.943 1.00 88.94 95 SER A N 1
ATOM 621 C CA . SER A 1 95 ? -0.525 -13.289 10.299 1.00 88.94 95 SER A CA 1
ATOM 622 C C . SER A 1 95 ? -1.412 -13.018 9.081 1.00 88.94 95 SER A C 1
ATOM 624 O O . SER A 1 95 ? -1.605 -13.916 8.264 1.00 88.94 95 SER A O 1
ATOM 626 N N . GLU A 1 96 ? -1.917 -11.791 8.934 1.00 87.12 96 GLU A N 1
ATOM 627 C CA . GLU A 1 96 ? -2.707 -11.358 7.774 1.00 87.12 96 GLU A CA 1
ATOM 628 C C . GLU A 1 96 ? -1.823 -10.820 6.633 1.00 87.12 96 GLU A C 1
ATOM 630 O O . GLU A 1 96 ? -2.259 -10.737 5.484 1.00 87.12 96 GLU A O 1
ATOM 635 N N . ILE A 1 97 ? -0.558 -10.487 6.918 1.00 88.81 97 ILE A N 1
ATOM 636 C CA . ILE A 1 97 ? 0.391 -9.984 5.922 1.00 88.81 97 ILE A CA 1
ATOM 637 C C . ILE A 1 97 ? 0.949 -11.150 5.097 1.00 88.81 97 ILE A C 1
ATOM 639 O O . ILE A 1 97 ? 1.619 -12.048 5.608 1.00 88.81 97 ILE A O 1
ATOM 643 N N . ILE A 1 98 ? 0.726 -11.102 3.782 1.00 88.38 98 ILE A N 1
ATOM 644 C CA . ILE A 1 98 ? 1.278 -12.082 2.839 1.00 88.38 98 ILE A CA 1
ATOM 645 C C . ILE A 1 98 ? 2.809 -11.971 2.832 1.00 88.38 98 ILE A C 1
ATOM 647 O O . ILE A 1 98 ? 3.364 -10.882 2.664 1.00 88.38 98 ILE A O 1
ATOM 651 N N . ALA A 1 99 ? 3.502 -13.102 2.975 1.00 84.56 99 ALA A N 1
ATOM 652 C CA . ALA A 1 99 ? 4.961 -13.148 2.949 1.00 84.56 99 ALA A CA 1
ATOM 653 C C . ALA A 1 99 ? 5.528 -12.531 1.655 1.00 84.56 99 ALA A C 1
ATOM 655 O O . ALA A 1 99 ? 5.040 -12.797 0.558 1.00 84.56 99 ALA A O 1
ATOM 656 N N . GLY A 1 100 ? 6.572 -11.709 1.792 1.00 83.38 100 GLY A N 1
ATOM 657 C CA . GLY A 1 100 ? 7.193 -10.994 0.670 1.00 83.38 100 GLY A CA 1
ATOM 658 C C . GLY A 1 100 ? 6.496 -9.689 0.270 1.00 83.38 100 GLY A C 1
ATOM 659 O O . GLY A 1 100 ? 6.946 -9.039 -0.670 1.00 83.38 100 GLY A O 1
ATOM 660 N N . SER A 1 101 ? 5.427 -9.284 0.964 1.00 88.25 101 SER A N 1
ATOM 661 C CA . SER A 1 101 ? 4.801 -7.975 0.747 1.00 88.25 101 SER A CA 1
ATO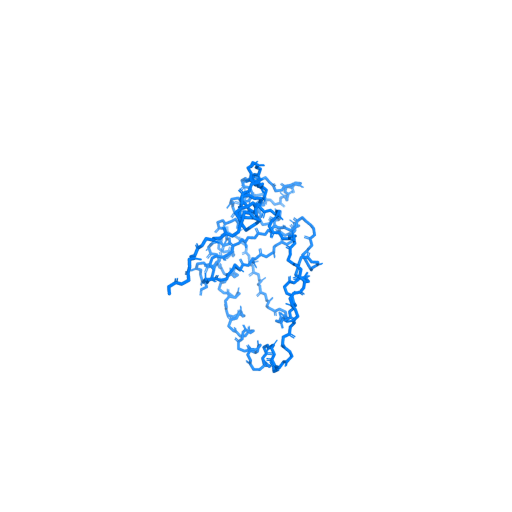M 662 C C . SER A 1 101 ? 5.759 -6.827 1.068 1.00 88.25 101 SER A C 1
ATOM 664 O O . SER A 1 101 ? 6.530 -6.891 2.028 1.00 88.25 101 SER A O 1
ATOM 666 N N . ALA A 1 102 ? 5.667 -5.751 0.290 1.00 86.88 102 ALA A N 1
ATOM 667 C CA . ALA A 1 102 ? 6.329 -4.496 0.600 1.00 86.88 102 ALA A CA 1
ATOM 668 C C . ALA A 1 102 ? 5.558 -3.776 1.716 1.00 86.88 102 ALA A C 1
ATOM 670 O O . ALA A 1 102 ? 4.349 -3.556 1.616 1.00 86.88 102 ALA A O 1
ATOM 671 N N . LEU A 1 103 ? 6.272 -3.421 2.782 1.00 88.88 103 LEU A N 1
ATOM 672 C CA . LEU A 1 103 ? 5.752 -2.704 3.942 1.00 88.88 103 LEU A CA 1
ATOM 673 C C . LEU A 1 103 ? 6.260 -1.270 3.897 1.00 88.88 103 LEU A C 1
ATOM 675 O O . LEU A 1 103 ? 7.462 -1.032 4.007 1.00 88.88 103 LEU A O 1
ATOM 679 N N . ILE A 1 104 ? 5.345 -0.319 3.748 1.00 86.12 104 ILE A N 1
ATOM 680 C CA . ILE A 1 104 ? 5.676 1.102 3.730 1.00 86.12 104 ILE A CA 1
ATOM 681 C C . ILE A 1 104 ? 5.141 1.723 5.010 1.00 86.12 104 ILE A C 1
ATOM 683 O O . ILE A 1 104 ? 3.931 1.803 5.218 1.00 86.12 104 ILE A O 1
ATOM 687 N N . GLN A 1 105 ? 6.054 2.153 5.875 1.00 86.12 105 GLN A N 1
ATOM 688 C CA . GLN A 1 105 ? 5.689 2.871 7.084 1.00 86.12 105 GLN A CA 1
ATOM 689 C C . GLN A 1 105 ? 5.287 4.306 6.735 1.00 86.12 105 GLN A C 1
ATOM 691 O O . GLN A 1 105 ? 6.051 5.062 6.138 1.00 86.12 105 GLN A O 1
ATOM 696 N N . LEU A 1 106 ? 4.080 4.671 7.144 1.00 82.12 106 LEU A N 1
ATOM 697 C CA . LEU A 1 106 ? 3.495 5.991 7.008 1.00 82.12 106 LEU A CA 1
ATOM 698 C C . LEU A 1 106 ? 3.577 6.714 8.352 1.00 82.12 106 LEU A C 1
ATOM 700 O O . LEU A 1 106 ? 3.132 6.207 9.386 1.00 82.12 106 LEU A O 1
ATOM 704 N N . ASN A 1 107 ? 4.107 7.934 8.334 1.00 74.81 107 ASN A N 1
ATOM 705 C CA . ASN A 1 107 ? 4.153 8.795 9.512 1.00 74.81 107 ASN A CA 1
ATOM 706 C C . ASN A 1 107 ? 2.835 9.569 9.645 1.00 74.81 107 ASN A C 1
ATOM 708 O O . ASN A 1 107 ? 2.774 10.767 9.375 1.00 74.81 107 ASN A O 1
ATOM 712 N N . MET A 1 108 ? 1.769 8.870 10.037 1.00 72.94 108 MET A N 1
ATOM 713 C CA . MET A 1 108 ? 0.457 9.467 10.297 1.00 72.94 108 MET A CA 1
ATOM 714 C C . MET A 1 108 ? 0.229 9.607 11.805 1.00 72.94 108 MET A C 1
ATOM 716 O O . MET A 1 108 ? -0.273 8.708 12.474 1.00 72.94 108 MET A O 1
ATOM 720 N N . GLY A 1 109 ? 0.602 10.763 12.356 1.00 75.69 109 GLY A N 1
ATOM 721 C CA . GLY A 1 109 ? 0.401 11.062 13.774 1.00 75.69 109 GLY A CA 1
ATOM 722 C C . GLY A 1 109 ? 1.347 10.295 14.705 1.00 75.69 109 GLY A C 1
ATOM 723 O O . GLY A 1 109 ? 2.521 10.111 14.397 1.00 75.69 109 GLY A O 1
ATOM 724 N N . SER A 1 110 ? 0.855 9.916 15.889 1.00 75.94 110 SER A N 1
ATOM 725 C CA . SER A 1 110 ? 1.667 9.313 16.960 1.00 75.94 110 SER A CA 1
ATOM 726 C C . SER A 1 110 ? 1.746 7.786 16.917 1.00 75.94 110 SER A C 1
ATOM 728 O O . SER A 1 110 ? 2.526 7.209 17.672 1.00 75.94 110 SER A O 1
ATOM 730 N N . GLN A 1 111 ? 0.937 7.131 16.080 1.00 79.81 111 GLN A N 1
ATOM 731 C CA . GLN A 1 111 ? 0.928 5.678 15.922 1.00 79.81 111 GLN A CA 1
ATOM 732 C C . GLN A 1 111 ? 1.504 5.295 14.556 1.00 79.81 111 GLN A C 1
ATOM 734 O O . GLN A 1 111 ? 1.202 5.961 13.562 1.00 79.81 111 GLN A O 1
ATOM 739 N N . PRO A 1 112 ? 2.321 4.230 14.479 1.00 80.44 112 PRO A N 1
ATOM 740 C CA . PRO A 1 112 ? 2.858 3.780 13.208 1.00 80.44 112 PRO A CA 1
ATOM 741 C C . PRO A 1 112 ? 1.712 3.263 12.334 1.00 80.44 112 PRO A C 1
ATOM 743 O O . PRO A 1 112 ? 0.965 2.369 12.728 1.00 80.44 112 PRO A O 1
ATOM 746 N N . SER A 1 113 ? 1.574 3.848 11.149 1.00 85.44 113 SER A N 1
ATOM 747 C CA . SER A 1 113 ? 0.637 3.388 10.128 1.00 85.44 113 SER A CA 1
ATOM 748 C C . SER A 1 113 ? 1.423 2.676 9.038 1.00 85.44 113 SER A C 1
ATOM 750 O O . SER A 1 113 ? 2.557 3.053 8.753 1.00 85.44 113 SER A O 1
ATOM 752 N N . PHE A 1 114 ? 0.854 1.639 8.434 1.00 87.25 114 PHE A N 1
ATOM 753 C CA . PHE A 1 114 ? 1.536 0.871 7.396 1.00 87.25 114 PHE A CA 1
ATOM 754 C C . PHE A 1 114 ? 0.637 0.707 6.182 1.00 87.25 114 PHE A C 1
ATOM 756 O O . PHE A 1 114 ? -0.530 0.340 6.308 1.00 87.25 114 PHE A O 1
ATOM 763 N N . LEU A 1 115 ? 1.208 0.942 5.007 1.00 86.69 115 LEU A N 1
ATOM 764 C CA . LEU A 1 115 ? 0.653 0.496 3.740 1.00 86.69 115 LEU A CA 1
ATOM 765 C C . LEU A 1 115 ? 1.342 -0.817 3.362 1.00 86.69 115 LEU A C 1
ATOM 767 O O . LEU A 1 115 ? 2.568 -0.873 3.254 1.00 86.69 115 LEU A O 1
ATOM 771 N N . VAL A 1 116 ? 0.550 -1.869 3.172 1.00 89.75 116 VAL A N 1
ATOM 772 C CA . VAL A 1 116 ? 1.036 -3.196 2.779 1.00 89.75 116 VAL A CA 1
ATOM 773 C C . VAL A 1 116 ? 0.690 -3.425 1.315 1.00 89.75 116 VAL A C 1
ATOM 775 O O . VAL A 1 116 ? -0.481 -3.392 0.942 1.00 89.75 116 VAL A O 1
ATOM 778 N N . ILE A 1 117 ? 1.703 -3.663 0.486 1.00 89.38 117 ILE A N 1
ATOM 779 C CA . ILE A 1 117 ? 1.539 -3.915 -0.948 1.00 89.38 117 ILE A CA 1
ATOM 780 C C . ILE A 1 117 ? 1.998 -5.349 -1.237 1.00 89.38 117 ILE A C 1
ATOM 782 O O . ILE A 1 117 ? 3.162 -5.668 -0.978 1.00 89.38 117 ILE A O 1
ATOM 786 N N . PRO A 1 118 ? 1.137 -6.224 -1.787 1.00 90.25 118 PRO A N 1
ATOM 787 C CA . PRO A 1 118 ? 1.537 -7.573 -2.173 1.00 90.25 118 PRO A CA 1
ATOM 788 C C . PRO A 1 118 ? 2.728 -7.559 -3.136 1.00 90.25 118 PRO A C 1
ATOM 790 O O . PRO A 1 118 ? 2.808 -6.696 -4.011 1.00 90.25 118 PRO A O 1
ATOM 793 N N . ALA A 1 119 ? 3.622 -8.543 -3.007 1.00 88.75 119 ALA A N 1
ATOM 794 C CA . ALA A 1 119 ? 4.869 -8.616 -3.773 1.00 88.75 119 ALA A CA 1
ATOM 795 C C . ALA A 1 119 ? 4.655 -8.449 -5.287 1.00 88.75 119 ALA A C 1
ATOM 797 O O . ALA A 1 119 ? 5.319 -7.643 -5.930 1.00 88.75 119 ALA A O 1
ATOM 798 N N . GLU A 1 120 ? 3.684 -9.172 -5.848 1.00 89.56 120 GLU A N 1
ATOM 799 C CA . GLU A 1 120 ? 3.370 -9.140 -7.280 1.00 89.56 120 GLU A CA 1
ATOM 800 C C . GLU A 1 120 ? 2.966 -7.737 -7.755 1.00 89.56 120 GLU A C 1
ATOM 802 O O . GLU A 1 120 ? 3.456 -7.250 -8.777 1.00 89.56 120 GLU A O 1
ATOM 807 N N . LEU A 1 121 ? 2.128 -7.051 -6.971 1.00 88.38 121 LEU A N 1
ATOM 808 C CA . LEU A 1 121 ? 1.697 -5.692 -7.278 1.00 88.38 121 LEU A CA 1
ATOM 809 C C . LEU A 1 121 ? 2.867 -4.709 -7.159 1.00 88.38 121 LEU A C 1
ATOM 811 O O . LEU A 1 121 ? 3.063 -3.886 -8.049 1.00 88.38 121 LEU A O 1
ATOM 815 N N . ALA A 1 122 ? 3.682 -4.834 -6.110 1.00 89.06 122 ALA A N 1
ATOM 816 C CA . ALA A 1 122 ? 4.858 -3.995 -5.908 1.00 89.06 122 ALA A CA 1
ATOM 817 C C . ALA A 1 122 ? 5.859 -4.116 -7.075 1.00 89.06 122 ALA A C 1
ATOM 819 O O . ALA A 1 122 ? 6.329 -3.099 -7.586 1.00 89.06 122 ALA A O 1
ATOM 820 N N . LEU A 1 123 ? 6.127 -5.335 -7.559 1.00 89.81 123 LEU A N 1
ATOM 821 C CA . LEU A 1 123 ? 6.995 -5.580 -8.719 1.00 89.81 123 LEU A CA 1
ATOM 822 C C . LEU A 1 123 ? 6.420 -4.957 -10.000 1.00 89.81 123 LEU A C 1
ATOM 824 O O . LEU A 1 123 ? 7.145 -4.307 -10.755 1.00 89.81 123 LEU A O 1
ATOM 828 N N . SER A 1 124 ? 5.113 -5.113 -10.236 1.00 89.25 124 SER A N 1
ATOM 829 C CA . SER A 1 124 ? 4.447 -4.513 -11.397 1.00 89.25 124 SER A CA 1
ATOM 830 C C . SER A 1 124 ? 4.469 -2.983 -11.358 1.00 89.25 124 SER A C 1
ATOM 832 O O . SER A 1 124 ? 4.645 -2.347 -12.400 1.00 89.25 124 SER A O 1
ATOM 834 N N . MET A 1 125 ? 4.270 -2.384 -10.183 1.00 87.31 125 MET A N 1
ATOM 835 C CA . MET A 1 125 ? 4.315 -0.932 -10.006 1.00 87.31 125 MET A CA 1
ATOM 836 C C . MET A 1 125 ? 5.732 -0.405 -10.233 1.00 87.31 125 MET A C 1
ATOM 838 O O . MET A 1 125 ? 5.908 0.540 -11.000 1.00 87.31 125 MET A O 1
ATOM 842 N N . ALA A 1 126 ? 6.740 -1.059 -9.652 1.00 87.44 126 ALA A N 1
ATOM 843 C CA . ALA A 1 126 ? 8.134 -0.660 -9.802 1.00 87.44 126 ALA A CA 1
ATOM 844 C C . ALA A 1 126 ? 8.613 -0.755 -11.262 1.00 87.44 126 ALA A C 1
ATOM 846 O O . ALA A 1 126 ? 9.240 0.178 -11.762 1.00 87.44 126 ALA A O 1
ATOM 847 N N . ALA A 1 127 ? 8.242 -1.818 -11.988 1.00 87.06 127 ALA A N 1
ATOM 848 C CA . ALA A 1 127 ? 8.517 -1.914 -13.423 1.00 87.06 127 ALA A CA 1
ATOM 849 C C . ALA A 1 127 ? 7.896 -0.750 -14.199 1.00 87.06 127 ALA A C 1
ATOM 851 O O . ALA A 1 127 ? 8.591 -0.086 -14.969 1.00 87.06 127 ALA A O 1
ATOM 852 N N . SER A 1 128 ? 6.621 -0.447 -13.931 1.00 87.38 128 SER A N 1
ATOM 853 C CA . SER A 1 128 ? 5.923 0.653 -14.596 1.00 87.38 128 SER A CA 1
ATOM 854 C C . SER A 1 128 ? 6.589 2.007 -14.328 1.00 87.38 128 SER A C 1
ATOM 856 O O . SER A 1 128 ? 6.691 2.816 -15.246 1.00 87.38 128 SER A O 1
ATOM 858 N N . MET A 1 129 ? 7.080 2.249 -13.107 1.00 84.69 129 MET A N 1
ATOM 859 C CA . MET A 1 129 ? 7.818 3.474 -12.762 1.00 84.69 129 MET A CA 1
ATOM 860 C C . MET A 1 129 ? 9.187 3.555 -13.444 1.00 84.69 129 MET A C 1
ATOM 862 O O . MET A 1 129 ? 9.636 4.643 -13.793 1.00 84.69 129 MET A O 1
ATOM 866 N N . MET A 1 130 ? 9.836 2.415 -13.678 1.00 86.31 130 MET A N 1
ATOM 867 C CA . MET A 1 130 ? 11.102 2.340 -14.414 1.00 86.31 130 MET A CA 1
ATOM 868 C C . MET A 1 130 ? 10.925 2.330 -15.942 1.00 86.31 130 MET A C 1
ATOM 870 O O . MET A 1 130 ? 11.904 2.194 -16.674 1.00 86.31 130 MET A O 1
ATOM 874 N N . GLY A 1 131 ? 9.693 2.475 -16.444 1.00 85.25 131 GLY A N 1
ATOM 875 C CA . GLY A 1 131 ? 9.397 2.456 -17.879 1.00 85.25 131 GLY A CA 1
ATOM 876 C C . GLY A 1 131 ? 9.490 1.065 -18.514 1.00 85.25 131 GLY A C 1
ATOM 877 O O . GLY A 1 131 ? 9.673 0.953 -19.725 1.00 85.25 131 GLY A O 1
ATOM 878 N N . SER A 1 132 ? 9.383 0.010 -17.704 1.00 84.50 132 SER A N 1
ATOM 879 C CA . SER A 1 132 ? 9.336 -1.386 -18.135 1.00 84.50 132 SER A CA 1
ATOM 880 C C . SER A 1 132 ? 7.923 -1.949 -17.976 1.00 84.50 132 SER A C 1
ATOM 882 O O . SER A 1 132 ? 7.261 -1.743 -16.963 1.00 84.50 132 SER A O 1
ATOM 884 N N . ASP A 1 133 ? 7.474 -2.741 -18.947 1.00 80.44 133 ASP A N 1
ATOM 885 C CA . ASP A 1 133 ? 6.245 -3.537 -18.815 1.00 80.44 133 ASP A CA 1
ATOM 886 C C . ASP A 1 133 ? 6.508 -4.940 -18.250 1.00 80.44 133 ASP A C 1
ATOM 888 O O . ASP A 1 133 ? 5.577 -5.711 -18.031 1.00 80.44 133 ASP A O 1
ATOM 892 N N . THR A 1 134 ? 7.777 -5.286 -18.012 1.00 85.75 134 THR A N 1
ATOM 893 C CA . THR A 1 134 ? 8.170 -6.572 -17.427 1.00 85.75 134 THR A CA 1
ATOM 894 C C . THR A 1 134 ? 8.533 -6.379 -15.954 1.00 85.75 134 THR A C 1
ATOM 896 O O . THR A 1 134 ? 9.528 -5.698 -15.678 1.00 85.75 134 THR A O 1
ATOM 899 N N . PRO A 1 135 ? 7.761 -6.967 -15.017 1.00 86.56 135 PRO A N 1
ATOM 900 C CA . PRO A 1 135 ? 8.098 -6.985 -13.598 1.00 86.56 135 PRO A CA 1
ATOM 901 C C . PRO A 1 135 ? 9.474 -7.623 -13.363 1.00 86.56 135 PRO A C 1
ATOM 903 O O . PRO A 1 135 ? 9.767 -8.661 -13.967 1.00 86.56 135 PRO A O 1
ATOM 906 N N . PRO A 1 136 ? 10.327 -7.046 -12.500 1.00 84.06 136 PRO A N 1
ATOM 907 C CA . PRO A 1 136 ? 11.576 -7.687 -12.120 1.00 84.06 136 PRO A CA 1
ATOM 908 C C . PRO A 1 136 ? 11.295 -8.970 -11.314 1.00 84.06 136 PRO A C 1
ATOM 910 O O . PRO A 1 136 ? 10.212 -9.133 -10.753 1.00 84.06 136 PRO A O 1
ATOM 913 N N . PRO A 1 137 ? 12.262 -9.900 -11.222 1.00 82.62 137 PRO A N 1
ATOM 914 C CA . PRO A 1 137 ? 12.105 -11.108 -10.410 1.00 82.62 137 PRO A CA 1
ATOM 915 C C . PRO A 1 137 ? 12.165 -10.823 -8.900 1.00 82.62 137 PRO A C 1
ATOM 917 O O . PRO A 1 137 ? 11.700 -11.637 -8.106 1.00 82.62 137 PRO A O 1
ATOM 920 N N . ILE A 1 138 ? 12.761 -9.696 -8.497 1.00 84.69 138 ILE A N 1
ATOM 921 C CA . ILE A 1 138 ? 12.903 -9.268 -7.104 1.00 84.69 138 ILE A CA 1
ATOM 922 C C . ILE A 1 138 ? 12.910 -7.738 -7.021 1.00 84.69 138 ILE A C 1
ATOM 924 O O . ILE A 1 138 ? 13.368 -7.070 -7.947 1.00 84.69 138 ILE A O 1
ATOM 928 N N . LEU A 1 139 ? 12.416 -7.194 -5.906 1.00 83.50 139 LEU A N 1
ATOM 929 C CA . LEU A 1 139 ? 12.574 -5.783 -5.564 1.00 83.50 139 LEU A CA 1
ATOM 930 C C . LEU A 1 139 ? 13.999 -5.560 -5.049 1.00 83.50 139 LEU A C 1
ATOM 932 O O . LEU A 1 139 ? 14.376 -6.104 -4.012 1.00 83.50 139 LEU A O 1
ATOM 936 N N . ASP A 1 140 ? 14.781 -4.768 -5.771 1.00 85.81 140 ASP A N 1
ATOM 937 C CA . ASP A 1 140 ? 16.031 -4.210 -5.251 1.00 85.81 140 ASP A CA 1
ATOM 938 C C . ASP A 1 140 ? 15.793 -2.840 -4.589 1.00 85.81 140 ASP A C 1
ATOM 940 O O . ASP A 1 140 ? 14.666 -2.343 -4.509 1.00 85.81 140 ASP A O 1
ATOM 944 N N . GLU A 1 141 ? 16.866 -2.215 -4.112 1.00 85.25 141 GLU A N 1
ATOM 945 C CA . GLU A 1 141 ? 16.803 -0.928 -3.422 1.00 85.25 141 GLU A CA 1
ATOM 946 C C . GLU A 1 141 ? 16.281 0.215 -4.308 1.00 85.25 141 GLU A C 1
ATOM 948 O O . GLU A 1 141 ? 15.537 1.066 -3.826 1.00 85.25 141 GLU A O 1
ATOM 953 N N . ALA A 1 142 ? 16.562 0.205 -5.615 1.00 83.94 142 ALA A N 1
ATOM 954 C CA . ALA A 1 142 ? 16.036 1.213 -6.535 1.00 83.94 142 ALA A CA 1
ATOM 955 C C . ALA A 1 142 ? 14.517 1.057 -6.730 1.00 83.94 142 ALA A C 1
ATOM 957 O O . ALA A 1 142 ? 13.776 2.047 -6.761 1.00 83.94 142 ALA A O 1
ATOM 958 N N . HIS A 1 143 ? 14.027 -0.184 -6.802 1.00 85.12 143 HIS A N 1
ATOM 959 C CA . HIS A 1 143 ? 12.586 -0.457 -6.811 1.00 85.12 143 HIS A CA 1
ATOM 960 C C . HIS A 1 143 ? 11.932 -0.052 -5.478 1.00 85.12 143 HIS A C 1
ATOM 962 O O . HIS A 1 143 ? 10.846 0.524 -5.467 1.00 85.12 143 HIS A O 1
ATOM 968 N N . ALA A 1 144 ? 12.593 -0.296 -4.344 1.00 83.50 144 ALA A N 1
ATOM 969 C CA . ALA A 1 144 ? 12.080 0.103 -3.035 1.00 83.50 144 ALA A CA 1
ATOM 970 C C . ALA A 1 144 ? 12.008 1.635 -2.875 1.00 83.50 144 ALA A C 1
ATOM 972 O O . ALA A 1 144 ? 10.997 2.147 -2.391 1.00 83.50 144 ALA A O 1
ATOM 973 N N . SER A 1 145 ? 13.027 2.377 -3.326 1.00 86.06 145 SER A N 1
ATOM 974 C CA . SER A 1 145 ? 13.019 3.848 -3.296 1.00 86.06 145 SER A CA 1
ATOM 975 C C . SER A 1 145 ? 11.900 4.438 -4.153 1.00 86.06 145 SER A C 1
ATOM 977 O O . SER A 1 145 ? 11.168 5.304 -3.681 1.00 86.06 145 SER A O 1
ATOM 979 N N . THR A 1 146 ? 11.712 3.934 -5.375 1.00 84.25 146 THR A N 1
ATOM 980 C CA . THR A 1 146 ? 10.643 4.407 -6.273 1.00 84.25 146 THR A CA 1
ATOM 981 C C . THR A 1 146 ? 9.247 4.140 -5.703 1.00 84.25 146 THR A C 1
ATOM 983 O O . THR A 1 146 ? 8.394 5.028 -5.711 1.00 84.25 146 THR A O 1
ATOM 986 N N . LEU A 1 147 ? 9.019 2.959 -5.120 1.00 84.62 147 LEU A N 1
ATOM 987 C CA . LEU A 1 147 ? 7.766 2.647 -4.422 1.00 84.62 147 LEU A CA 1
ATOM 988 C C . LEU A 1 147 ? 7.552 3.525 -3.180 1.00 84.62 147 LEU A C 1
ATOM 990 O O . LEU A 1 147 ? 6.426 3.950 -2.917 1.00 84.62 147 LEU A O 1
ATOM 994 N N . GLY A 1 148 ? 8.617 3.830 -2.435 1.00 85.50 148 GLY A N 1
ATOM 995 C CA . GLY A 1 148 ? 8.567 4.750 -1.299 1.00 85.50 148 GLY A CA 1
ATOM 996 C C . GLY A 1 148 ? 8.189 6.176 -1.712 1.00 85.50 148 GLY A C 1
ATOM 997 O O . GLY A 1 148 ? 7.358 6.807 -1.061 1.00 85.50 148 GLY A O 1
ATOM 998 N N . GLU A 1 149 ? 8.735 6.682 -2.819 1.00 85.25 149 GLU A N 1
ATOM 999 C CA . GLU A 1 149 ? 8.363 7.986 -3.387 1.00 85.25 149 GLU A CA 1
ATOM 1000 C C . GLU A 1 149 ? 6.905 8.024 -3.848 1.00 85.25 149 GLU A C 1
ATOM 1002 O O . GLU A 1 149 ? 6.189 8.993 -3.576 1.00 85.25 149 GLU A O 1
ATOM 1007 N N . LEU A 1 150 ? 6.437 6.954 -4.495 1.00 82.69 150 LEU A N 1
ATOM 1008 C CA . LEU A 1 150 ? 5.039 6.827 -4.887 1.00 82.69 150 LEU A CA 1
ATOM 1009 C C . LEU A 1 150 ? 4.115 6.850 -3.667 1.00 82.69 150 LEU A C 1
ATOM 1011 O O . LEU A 1 150 ? 3.134 7.591 -3.655 1.00 82.69 150 LEU A O 1
ATOM 1015 N N . ALA A 1 151 ? 4.436 6.077 -2.631 1.00 83.38 151 ALA A N 1
ATOM 1016 C CA . ALA A 1 151 ? 3.644 6.044 -1.410 1.00 83.38 151 ALA A CA 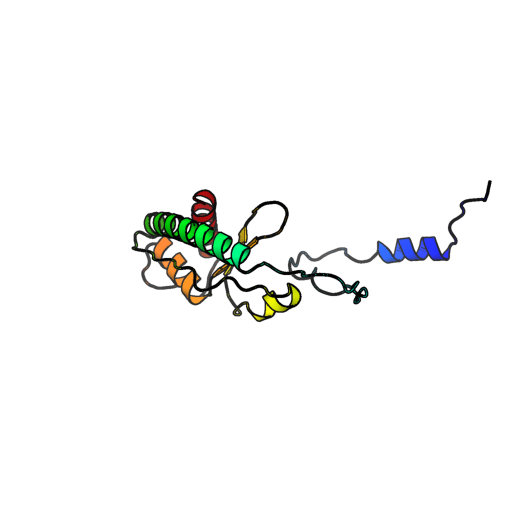1
ATOM 1017 C C . ALA A 1 151 ? 3.647 7.394 -0.685 1.00 83.38 151 ALA A C 1
ATOM 1019 O O . ALA A 1 151 ? 2.591 7.844 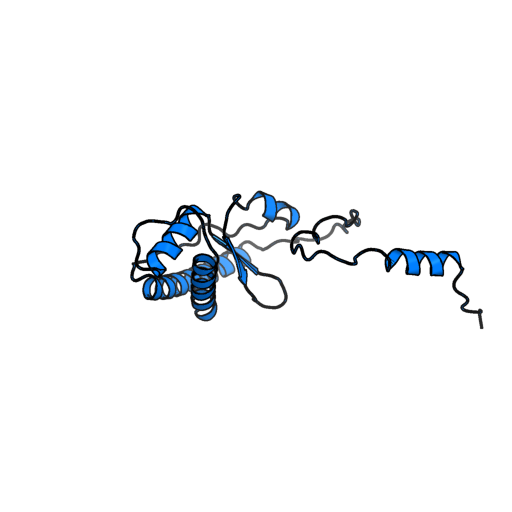-0.250 1.00 83.38 151 ALA A O 1
ATOM 1020 N N . ASN A 1 152 ? 4.787 8.088 -0.629 1.00 83.44 152 ASN A N 1
ATOM 1021 C CA . ASN A 1 152 ? 4.855 9.452 -0.101 1.00 83.44 152 ASN A CA 1
ATOM 1022 C C . ASN A 1 152 ? 4.010 10.432 -0.924 1.00 83.44 152 ASN A C 1
ATOM 1024 O O . ASN A 1 152 ? 3.332 11.278 -0.351 1.00 83.44 152 ASN A O 1
ATOM 1028 N N . THR A 1 153 ? 4.008 10.307 -2.253 1.00 83.00 153 THR A N 1
ATOM 1029 C CA . THR A 1 153 ? 3.179 11.142 -3.140 1.00 83.00 153 THR A CA 1
ATOM 1030 C C . THR A 1 153 ? 1.695 10.900 -2.892 1.00 83.00 153 THR A C 1
ATOM 1032 O O . THR A 1 153 ? 0.928 11.852 -2.763 1.00 83.00 153 THR A O 1
ATOM 1035 N N . ILE A 1 154 ? 1.301 9.629 -2.777 1.00 78.88 154 ILE A N 1
ATOM 1036 C CA . ILE A 1 154 ? -0.066 9.231 -2.444 1.00 78.88 154 ILE A CA 1
ATOM 1037 C C . ILE A 1 154 ? -0.458 9.832 -1.097 1.00 78.88 154 ILE A C 1
ATOM 1039 O O . ILE A 1 154 ? -1.441 10.556 -1.026 1.00 78.88 154 ILE A O 1
ATOM 1043 N N . VAL A 1 155 ? 0.334 9.605 -0.052 1.00 79.75 155 VAL A N 1
ATOM 1044 C CA . VAL A 1 155 ? 0.016 10.044 1.315 1.00 79.75 155 VAL A CA 1
ATOM 1045 C C . VAL A 1 155 ? 0.017 11.563 1.437 1.00 79.75 155 VAL A C 1
ATOM 1047 O O . VAL A 1 155 ? -0.826 12.104 2.132 1.00 79.75 155 VAL A O 1
ATOM 1050 N N . SER A 1 156 ? 0.905 12.265 0.730 1.00 78.62 156 SER A N 1
ATOM 1051 C CA . SER A 1 156 ? 0.916 13.732 0.695 1.00 78.62 156 SER A CA 1
ATOM 1052 C C . SER A 1 156 ? -0.293 14.331 -0.031 1.00 78.62 156 SER A C 1
ATOM 1054 O O . SER A 1 156 ? -0.516 15.537 0.081 1.00 78.62 156 SER A O 1
ATOM 1056 N N . SER A 1 157 ? -1.011 13.536 -0.827 1.00 74.00 157 SER A N 1
ATOM 1057 C CA . SER A 1 157 ? -2.235 13.967 -1.507 1.00 74.00 157 SER A CA 1
ATOM 1058 C C . SER A 1 157 ? -3.503 13.734 -0.678 1.00 74.00 157 SER A C 1
ATOM 1060 O O . SER A 1 157 ? -4.549 14.265 -1.048 1.00 74.00 157 SER A O 1
ATOM 1062 N N . LEU A 1 158 ? -3.397 12.965 0.415 1.00 71.31 158 LEU A N 1
ATOM 1063 C CA . LEU A 1 158 ? -4.464 12.705 1.388 1.00 71.31 158 LEU A CA 1
ATOM 1064 C C . LEU A 1 158 ? -4.495 13.790 2.469 1.00 71.31 158 LEU A C 1
ATOM 1066 O O . LEU A 1 158 ? -5.617 14.157 2.879 1.00 71.31 158 LEU A O 1
#